Protein AF-A0A2N3B772-F1 (afdb_monomer_lite)

Foldseek 3Di:
DDDDDDDDDDDDDLVRDDPVVNVVVVVVVVVPPDPPPPCPCVVVVVVVVCVVVVHDFDWDWDADPVRDTDTDGPDDDDDPPDPDD

Sequence (85 aa):
MTASEIICTTVYQFPELSDAAKEKARSWYRELGPHDDWWDAVYEDFQRVCEILGIRLKTTPVRLMGGGTRPKPCIWFSGFCSQGD

Structure (mmCIF, N/CA/C/O backbone):
data_AF-A0A2N3B772-F1
#
_entry.id   AF-A0A2N3B772-F1
#
loop_
_atom_site.group_PDB
_atom_site.id
_atom_site.type_symbol
_atom_site.label_atom_id
_atom_site.label_alt_id
_atom_site.label_comp_id
_atom_site.label_asym_id
_atom_site.label_entity_id
_atom_site.label_seq_id
_atom_site.pdbx_PDB_ins_code
_atom_site.Cartn_x
_atom_site.Cartn_y
_atom_site.Cartn_z
_atom_site.occupancy
_atom_site.B_iso_or_equiv
_atom_site.auth_seq_id
_atom_site.auth_comp_id
_atom_site.auth_asym_id
_atom_site.auth_atom_id
_atom_site.pdbx_PDB_model_num
ATOM 1 N N . MET A 1 1 ? -3.823 -38.621 26.243 1.00 48.81 1 MET A N 1
ATOM 2 C CA . MET A 1 1 ? -4.701 -37.696 25.499 1.00 48.81 1 MET A CA 1
ATOM 3 C C . MET A 1 1 ? -4.858 -36.451 26.353 1.00 48.81 1 MET A C 1
ATOM 5 O O . MET A 1 1 ? -5.465 -36.545 27.409 1.00 48.81 1 MET A O 1
ATOM 9 N N . THR A 1 2 ? -4.221 -35.339 25.993 1.00 63.75 2 THR A N 1
ATOM 10 C CA . THR A 1 2 ? -4.405 -34.062 26.699 1.00 63.75 2 THR A CA 1
ATOM 11 C C . THR A 1 2 ? -5.721 -33.444 26.237 1.00 63.75 2 THR A C 1
ATOM 13 O O . THR A 1 2 ? -5.923 -33.269 25.037 1.00 63.75 2 THR A O 1
ATOM 16 N N . ALA A 1 3 ? -6.639 -33.183 27.167 1.00 69.69 3 ALA A N 1
ATOM 17 C CA . ALA A 1 3 ? -7.897 -32.507 26.867 1.00 69.69 3 ALA A CA 1
ATOM 18 C C . ALA A 1 3 ? -7.612 -31.040 26.505 1.00 69.69 3 ALA A C 1
ATOM 20 O O . ALA A 1 3 ? -6.842 -30.376 27.194 1.00 69.69 3 ALA A O 1
ATOM 21 N N . SER A 1 4 ? -8.195 -30.556 25.409 1.00 77.31 4 SER A N 1
ATOM 22 C CA . SER A 1 4 ? -8.140 -29.142 25.029 1.00 77.31 4 SER A CA 1
ATOM 23 C C . SER A 1 4 ? -9.090 -28.341 25.925 1.00 77.31 4 SER A C 1
ATOM 25 O O . SER A 1 4 ? -10.213 -28.776 26.178 1.00 77.31 4 SER A O 1
ATOM 27 N N . GLU A 1 5 ? -8.628 -27.200 26.434 1.00 85.56 5 GLU A N 1
ATOM 28 C CA . GLU A 1 5 ? -9.417 -26.291 27.268 1.00 85.56 5 GLU A CA 1
ATOM 29 C C . GLU A 1 5 ? -10.255 -25.358 26.381 1.00 85.56 5 GLU A C 1
ATOM 31 O O . GLU A 1 5 ? -9.735 -24.742 25.450 1.00 85.56 5 GLU A O 1
ATOM 36 N N . ILE A 1 6 ? -11.562 -25.270 26.647 1.00 86.50 6 ILE A N 1
ATOM 37 C CA . ILE A 1 6 ? -12.481 -24.400 25.904 1.00 86.50 6 ILE A CA 1
ATOM 38 C C . ILE A 1 6 ? -12.648 -23.094 26.683 1.00 86.50 6 ILE A C 1
ATOM 40 O O . ILE A 1 6 ? -13.166 -23.099 27.798 1.00 86.50 6 ILE A O 1
ATOM 44 N N . ILE A 1 7 ? -12.259 -21.974 26.072 1.00 89.25 7 ILE A N 1
ATOM 45 C CA . ILE A 1 7 ? -12.454 -20.628 26.623 1.00 89.25 7 ILE A CA 1
ATOM 46 C C . ILE A 1 7 ? -13.702 -20.017 25.984 1.00 89.25 7 ILE A C 1
ATOM 48 O O . ILE A 1 7 ? -13.811 -19.945 24.762 1.00 89.25 7 ILE A O 1
ATOM 52 N N . CYS A 1 8 ? -14.639 -19.555 26.812 1.00 89.44 8 CYS A N 1
ATOM 53 C CA . CYS A 1 8 ? -15.819 -18.828 26.355 1.00 89.44 8 CYS A CA 1
ATOM 54 C C . CYS A 1 8 ? -15.585 -17.321 26.517 1.00 89.44 8 CYS A C 1
ATOM 56 O O . CYS A 1 8 ? -15.121 -16.872 27.564 1.00 89.44 8 CYS A O 1
ATOM 58 N N . THR A 1 9 ? -15.878 -16.523 25.490 1.00 91.88 9 THR A N 1
ATOM 59 C CA . THR A 1 9 ? -15.716 -15.062 25.527 1.00 91.88 9 THR A CA 1
ATOM 60 C C . THR A 1 9 ? -16.966 -14.394 24.980 1.00 91.88 9 THR A C 1
ATOM 62 O O . THR A 1 9 ? -17.400 -14.686 23.868 1.00 91.88 9 THR A O 1
ATOM 65 N N . THR A 1 10 ? -17.539 -13.483 25.762 1.00 91.06 10 THR A N 1
ATOM 66 C CA . THR A 1 10 ? -18.678 -12.670 25.333 1.00 91.06 10 THR A CA 1
ATOM 67 C C . THR A 1 10 ? -18.200 -11.583 24.377 1.00 91.06 10 THR A C 1
ATOM 69 O O . THR A 1 10 ? -17.312 -10.802 24.717 1.00 91.06 10 THR A O 1
ATOM 72 N N . VAL A 1 11 ? -18.809 -11.519 23.196 1.00 92.94 11 VAL A N 1
ATOM 73 C CA . VAL A 1 11 ? -18.556 -10.486 22.184 1.00 92.94 11 VAL A CA 1
ATOM 74 C C . VAL A 1 11 ? -19.781 -9.589 22.037 1.00 92.94 11 VAL A C 1
ATOM 76 O O . VAL A 1 11 ? -20.904 -10.049 22.223 1.00 92.94 11 VAL A O 1
ATOM 79 N N . TYR A 1 12 ? -19.554 -8.320 21.699 1.00 92.38 12 TYR A N 1
ATOM 80 C CA . TYR A 1 12 ? -20.602 -7.312 21.530 1.00 92.38 12 TYR A CA 1
ATOM 81 C C . TYR A 1 12 ? -20.604 -6.776 20.100 1.00 92.38 12 TYR A C 1
ATOM 83 O O . TYR A 1 12 ? -19.546 -6.545 19.510 1.00 92.38 12 TYR A O 1
ATOM 91 N N . GLN A 1 13 ? -21.796 -6.547 19.560 1.00 92.88 13 GLN A N 1
ATOM 92 C CA . GLN A 1 13 ? -22.005 -5.864 18.290 1.00 92.88 13 GLN A CA 1
ATOM 93 C C . GLN A 1 13 ? -21.832 -4.352 18.462 1.00 92.88 13 GLN A C 1
ATOM 95 O O . GLN A 1 13 ? -22.095 -3.787 19.522 1.00 92.88 13 GLN A O 1
ATOM 100 N N . PHE A 1 14 ? -21.438 -3.660 17.393 1.00 92.56 14 PHE A N 1
ATOM 101 C CA . PHE A 1 14 ? -21.176 -2.218 17.441 1.00 92.56 14 PHE A CA 1
ATOM 102 C C . PHE A 1 14 ? -22.328 -1.362 18.022 1.00 92.56 14 PHE A C 1
ATOM 104 O O . PHE A 1 14 ? -22.039 -0.443 18.793 1.00 92.56 14 PHE A O 1
ATOM 111 N N . PRO A 1 15 ? -23.621 -1.628 17.728 1.00 95.31 15 PRO A N 1
ATOM 112 C CA . PRO A 1 15 ? -24.728 -0.867 18.314 1.00 95.31 15 PRO A CA 1
ATOM 113 C C . PRO A 1 15 ? -24.852 -1.017 19.836 1.00 95.31 15 PRO A C 1
ATOM 115 O O . PRO A 1 15 ? -25.300 -0.075 20.488 1.00 95.31 15 PRO A O 1
ATOM 118 N N . GLU A 1 16 ? -24.421 -2.156 20.386 1.00 95.31 16 GLU A N 1
ATOM 119 C CA . GLU A 1 16 ? -24.497 -2.511 21.813 1.00 95.31 16 GLU A CA 1
ATOM 120 C C . GLU A 1 16 ? -23.410 -1.819 22.651 1.00 95.31 16 GLU A C 1
ATOM 122 O O . GLU A 1 16 ? -23.443 -1.840 23.880 1.00 95.31 16 GLU A O 1
ATOM 127 N N . LEU A 1 17 ? -22.438 -1.187 21.990 1.00 94.50 17 LEU A N 1
ATOM 128 C CA . LEU A 1 17 ? -21.346 -0.472 22.634 1.00 94.50 17 LEU A CA 1
ATOM 129 C C . LEU A 1 17 ? -21.798 0.895 23.173 1.00 94.50 17 LEU A C 1
ATOM 131 O O . LEU A 1 17 ? -22.598 1.605 22.556 1.00 94.50 17 LEU A O 1
ATOM 135 N N . SER A 1 18 ? -21.192 1.315 24.285 1.00 95.56 18 SER A N 1
ATOM 136 C CA . SER A 1 18 ? -21.271 2.704 24.751 1.00 95.56 18 SER A CA 1
ATOM 137 C C . SER A 1 18 ? -20.583 3.658 23.768 1.00 95.56 18 SER A C 1
ATOM 139 O O . SER A 1 18 ? -19.721 3.246 22.991 1.00 95.56 18 SER A O 1
ATOM 141 N N . ASP A 1 19 ? -20.903 4.951 23.816 1.00 95.56 19 ASP A N 1
ATOM 142 C CA . ASP A 1 19 ? -20.330 5.930 22.878 1.00 95.56 19 ASP A CA 1
ATOM 143 C C . ASP A 1 19 ? -18.798 6.017 22.957 1.00 95.56 19 ASP A C 1
ATOM 145 O O . ASP A 1 19 ? -18.124 6.084 21.928 1.00 95.56 19 ASP A O 1
ATOM 149 N N . ALA A 1 20 ? -18.234 5.911 24.164 1.00 95.69 20 ALA A N 1
ATOM 150 C CA . ALA A 1 20 ? -16.787 5.852 24.366 1.00 95.69 20 ALA A CA 1
ATOM 151 C C . ALA A 1 20 ? -16.166 4.581 23.754 1.00 95.69 20 ALA A C 1
ATOM 153 O O . ALA A 1 20 ? -15.105 4.641 23.131 1.00 95.69 20 ALA A O 1
ATOM 154 N N . ALA A 1 21 ? -16.835 3.430 23.888 1.00 94.31 21 ALA A N 1
ATOM 155 C CA . ALA A 1 21 ? -16.381 2.179 23.286 1.00 94.31 21 ALA A CA 1
ATOM 156 C C . ALA A 1 21 ? -16.489 2.210 21.753 1.00 94.31 21 ALA A C 1
ATOM 158 O O . ALA A 1 21 ? -15.590 1.720 21.071 1.00 94.31 21 ALA A O 1
ATOM 159 N N . LYS A 1 22 ? -17.529 2.851 21.204 1.00 95.88 22 LYS A N 1
ATOM 160 C CA . LYS A 1 22 ? -17.667 3.094 19.761 1.00 95.88 22 LYS A CA 1
ATOM 161 C C . LYS A 1 22 ? -16.536 3.966 19.228 1.00 95.88 22 LYS A C 1
ATOM 163 O O . LYS A 1 22 ? -15.993 3.660 18.170 1.00 95.88 22 LYS A O 1
ATOM 168 N N . GLU A 1 23 ? -16.157 5.022 19.949 1.00 95.00 23 GLU A N 1
ATOM 169 C CA . GLU A 1 23 ? -15.039 5.874 19.530 1.00 95.00 23 GLU A CA 1
ATOM 170 C C . GLU A 1 23 ? -13.715 5.115 19.542 1.00 95.00 23 GLU A C 1
ATOM 172 O O . GLU A 1 23 ? -12.971 5.160 18.564 1.00 95.00 23 GLU A O 1
ATOM 177 N N . LYS A 1 24 ? -13.468 4.322 20.589 1.00 93.00 24 LYS A N 1
ATOM 178 C CA . LYS A 1 24 ? -12.286 3.459 20.660 1.00 93.00 24 LYS A CA 1
ATOM 179 C C . LYS A 1 24 ? -12.252 2.428 19.528 1.00 93.00 24 LYS A C 1
ATOM 181 O O . LYS A 1 24 ? -11.206 2.251 18.913 1.00 93.00 24 LYS A O 1
ATOM 186 N N . ALA A 1 25 ? -13.382 1.793 19.211 1.00 90.75 25 ALA A N 1
ATOM 187 C CA . ALA A 1 25 ? -13.487 0.849 18.097 1.00 90.75 25 ALA A CA 1
ATOM 188 C C . ALA A 1 25 ? -13.209 1.522 16.740 1.00 90.75 25 ALA A C 1
ATOM 190 O O . ALA A 1 25 ? -12.489 0.966 15.914 1.00 90.75 25 ALA A O 1
ATOM 191 N N . ARG A 1 26 ? -13.711 2.747 16.524 1.00 91.56 26 ARG A N 1
ATOM 192 C CA . ARG A 1 26 ? -13.411 3.542 15.321 1.00 91.56 26 ARG A CA 1
ATOM 193 C C . ARG A 1 26 ? -11.954 3.990 15.254 1.00 91.56 26 ARG A C 1
ATOM 195 O O . ARG A 1 26 ? -11.408 4.049 14.159 1.00 91.56 26 ARG A O 1
ATOM 202 N N . SER A 1 27 ? -11.345 4.377 16.377 1.00 90.31 27 SER A N 1
ATOM 203 C CA . SER A 1 27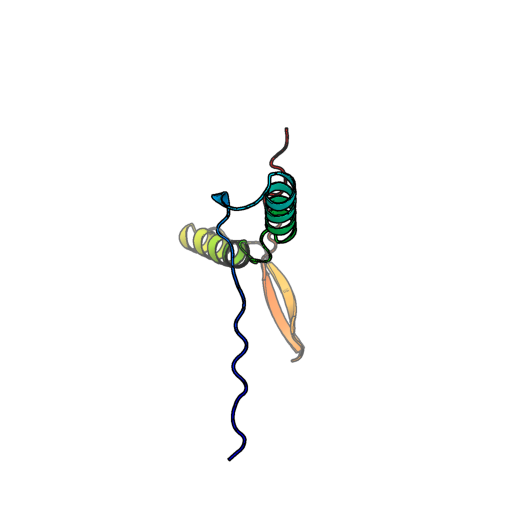 ? -9.916 4.732 16.430 1.00 90.31 27 SER A CA 1
ATOM 204 C C . SER A 1 27 ? -9.067 3.530 16.049 1.00 90.31 27 SER A C 1
ATOM 206 O O . SER A 1 27 ? -8.292 3.610 15.107 1.00 90.31 27 SER A O 1
ATOM 208 N N . TRP A 1 28 ? -9.326 2.384 16.681 1.00 87.50 28 TRP A N 1
ATOM 209 C CA . TRP A 1 28 ? -8.646 1.127 16.385 1.00 87.50 28 TRP A CA 1
ATOM 210 C C . TRP A 1 28 ? -8.788 0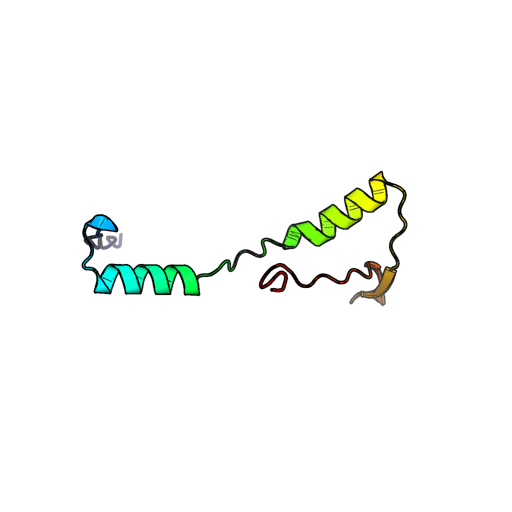.720 14.913 1.00 87.50 28 TRP A C 1
ATOM 212 O O . TRP A 1 28 ? -7.795 0.398 14.274 1.00 87.50 28 TRP A O 1
ATOM 222 N N . TYR A 1 29 ? -9.994 0.810 14.342 1.00 83.31 29 TYR A N 1
ATOM 223 C CA . TYR A 1 29 ? -10.220 0.517 12.922 1.00 83.31 29 TYR A CA 1
ATOM 224 C C . TYR A 1 29 ? -9.451 1.463 11.983 1.00 83.31 29 TYR A C 1
ATOM 226 O O . TYR A 1 29 ? -8.938 1.028 10.958 1.00 83.31 29 TYR A O 1
ATOM 234 N N . ARG A 1 30 ? -9.353 2.755 12.326 1.00 81.94 30 ARG A N 1
ATOM 235 C CA . ARG A 1 30 ? -8.586 3.746 11.550 1.00 81.94 30 ARG A CA 1
ATOM 236 C C . ARG A 1 30 ? -7.076 3.551 11.675 1.00 81.94 30 ARG A C 1
ATOM 238 O O . ARG A 1 30 ? -6.362 3.752 10.701 1.00 81.94 30 ARG A O 1
ATOM 245 N N . GLU A 1 31 ? -6.596 3.185 12.860 1.00 78.94 31 GLU A N 1
ATOM 246 C CA . GLU A 1 31 ? -5.182 2.896 13.133 1.00 78.94 31 GLU A CA 1
ATOM 247 C C . GLU A 1 31 ? -4.727 1.594 12.470 1.00 78.94 31 GLU A C 1
ATOM 249 O O . GLU A 1 31 ? -3.599 1.510 11.998 1.00 78.94 31 GLU A O 1
ATOM 254 N N . LEU A 1 32 ? -5.630 0.619 12.342 1.00 69.19 32 LEU A N 1
ATOM 255 C CA . LEU A 1 32 ? -5.482 -0.549 11.471 1.00 69.19 32 LEU A CA 1
ATOM 256 C C . LEU A 1 32 ? -5.602 -0.217 9.975 1.00 69.19 32 LEU A C 1
ATOM 258 O O . LEU A 1 32 ? -5.770 -1.137 9.172 1.00 69.19 3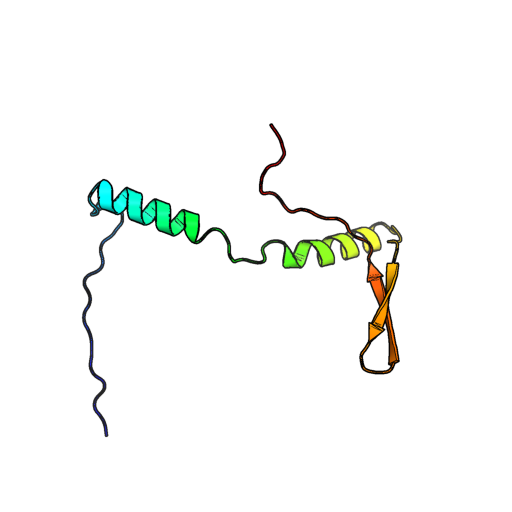2 LEU A O 1
ATOM 262 N N . GLY A 1 33 ? -5.556 1.072 9.606 1.00 63.31 33 GLY A N 1
ATOM 263 C CA . GLY A 1 33 ? -5.593 1.553 8.228 1.00 63.31 33 GLY A CA 1
ATOM 264 C C . GLY A 1 33 ? -4.748 0.670 7.310 1.00 63.31 33 GLY A C 1
ATOM 265 O O . GLY A 1 33 ? -3.740 0.129 7.763 1.00 63.31 33 GLY A O 1
ATOM 266 N N . PRO A 1 34 ? -5.192 0.477 6.056 1.00 60.38 34 PRO A N 1
ATOM 267 C CA . PRO A 1 34 ? -4.895 -0.700 5.255 1.00 60.38 34 PRO A CA 1
ATOM 268 C C . PRO A 1 34 ? -3.404 -1.020 5.288 1.00 60.38 34 PRO A C 1
ATOM 270 O O . PRO A 1 34 ? -2.596 -0.402 4.604 1.00 60.38 34 PRO A O 1
ATOM 273 N N . HIS A 1 35 ? -3.076 -2.028 6.095 1.00 58.75 35 HIS A N 1
ATOM 274 C CA . HIS A 1 35 ? -1.854 -2.808 5.961 1.00 58.75 35 HIS A CA 1
ATOM 275 C C . HIS A 1 35 ? -1.899 -3.692 4.711 1.00 58.75 35 HIS A C 1
ATOM 277 O O . HIS A 1 35 ? -0.985 -4.476 4.488 1.00 58.75 35 HIS A O 1
ATOM 283 N N . ASP A 1 36 ? -2.964 -3.583 3.917 1.00 60.12 36 ASP A N 1
ATOM 284 C CA . ASP A 1 36 ? -2.987 -4.120 2.580 1.00 60.12 36 ASP A CA 1
ATOM 285 C C . ASP A 1 36 ? -2.035 -3.302 1.730 1.00 60.12 36 ASP A C 1
ATOM 287 O O . ASP A 1 36 ? -2.208 -2.091 1.555 1.00 60.12 36 ASP A O 1
ATOM 291 N N . ASP A 1 37 ? -1.074 -4.002 1.148 1.00 67.62 37 ASP A N 1
ATOM 292 C CA . ASP A 1 37 ? -0.335 -3.601 -0.031 1.00 67.62 37 ASP A CA 1
ATOM 293 C C . ASP A 1 37 ? -1.304 -3.448 -1.225 1.00 67.62 37 ASP A C 1
ATOM 295 O O . ASP A 1 37 ? -1.171 -4.067 -2.275 1.00 67.62 37 ASP A O 1
ATOM 299 N N . TRP A 1 38 ? -2.339 -2.617 -1.074 1.00 73.62 38 TRP A N 1
ATOM 300 C CA . TRP A 1 38 ? -3.406 -2.387 -2.045 1.00 73.62 38 TRP A CA 1
ATOM 301 C C . TRP A 1 38 ? -2.844 -1.897 -3.382 1.00 73.62 38 TRP A C 1
ATOM 303 O O . TRP A 1 38 ? -3.481 -2.030 -4.425 1.00 73.62 38 TRP A O 1
ATOM 313 N N . TRP A 1 39 ? -1.640 -1.322 -3.348 1.00 77.56 39 TRP A N 1
ATOM 314 C CA . TRP A 1 39 ? -0.899 -0.862 -4.508 1.00 77.56 39 TRP A CA 1
ATOM 315 C C . TRP A 1 39 ? 0.029 -1.913 -5.127 1.00 77.56 39 TRP A C 1
ATOM 317 O O . TRP A 1 39 ? 0.689 -1.591 -6.115 1.00 77.56 39 TRP A O 1
ATOM 327 N N . ASP A 1 40 ? 0.137 -3.131 -4.587 1.00 77.75 40 ASP A N 1
ATOM 328 C CA . ASP A 1 40 ? 1.127 -4.115 -5.054 1.00 77.75 40 ASP A CA 1
ATOM 329 C C . ASP A 1 40 ? 0.948 -4.434 -6.538 1.00 77.75 40 ASP A C 1
ATOM 331 O O . ASP A 1 40 ? 1.918 -4.458 -7.301 1.00 77.75 40 ASP A O 1
ATOM 335 N N . ALA A 1 41 ? -0.304 -4.564 -6.977 1.00 85.69 41 ALA A N 1
ATOM 336 C CA . ALA A 1 41 ? -0.634 -4.814 -8.375 1.00 85.69 41 ALA A CA 1
ATOM 337 C C . ALA A 1 41 ? -0.427 -3.587 -9.286 1.00 85.69 41 ALA A C 1
ATOM 339 O O . ALA A 1 41 ? -0.245 -3.744 -10.490 1.00 85.69 41 ALA A O 1
ATOM 340 N N . VAL A 1 42 ? -0.390 -2.359 -8.749 1.00 88.56 42 VAL A N 1
ATOM 341 C CA . VAL A 1 42 ? -0.381 -1.117 -9.554 1.00 88.56 42 VAL A CA 1
ATOM 342 C C . VAL A 1 42 ? 0.836 -1.047 -10.476 1.00 88.56 42 VAL A C 1
ATOM 344 O O . VAL A 1 42 ? 0.728 -0.623 -11.629 1.00 88.56 42 VAL A O 1
ATOM 347 N N . TYR A 1 43 ? 2.004 -1.480 -9.997 1.00 88.25 43 TYR A N 1
ATOM 348 C CA . TYR A 1 43 ? 3.221 -1.482 -10.810 1.00 88.25 43 TYR A CA 1
ATOM 349 C C . TYR A 1 43 ? 3.188 -2.536 -11.921 1.00 88.25 43 TYR A C 1
ATOM 351 O O . TYR A 1 43 ? 3.756 -2.297 -12.990 1.00 88.25 43 TYR A O 1
ATOM 359 N N . GLU A 1 44 ? 2.580 -3.697 -11.673 1.00 90.12 44 GLU A N 1
ATOM 360 C CA . GLU A 1 44 ? 2.438 -4.773 -12.659 1.00 90.12 44 GLU A CA 1
ATOM 361 C C . GLU A 1 44 ? 1.409 -4.395 -13.729 1.00 90.12 44 GLU A C 1
ATOM 363 O O . GLU A 1 44 ? 1.719 -4.427 -14.923 1.00 90.12 44 GLU A O 1
ATOM 368 N N . ASP A 1 45 ? 0.241 -3.914 -13.306 1.00 92.75 45 ASP A N 1
ATOM 369 C CA . ASP A 1 45 ? -0.830 -3.475 -14.197 1.00 92.75 45 ASP A CA 1
ATOM 370 C C . ASP A 1 45 ? -0.380 -2.325 -15.096 1.00 92.75 45 ASP A C 1
ATOM 372 O O . ASP A 1 45 ? -0.601 -2.355 -16.307 1.00 92.75 45 ASP A O 1
ATOM 376 N N . PHE A 1 46 ? 0.319 -1.329 -14.546 1.00 92.12 46 PHE A N 1
ATOM 377 C CA . PHE A 1 46 ? 0.835 -0.220 -15.346 1.00 92.12 46 PHE A CA 1
ATOM 378 C C . PHE A 1 46 ? 1.801 -0.699 -16.439 1.00 92.12 46 PHE A C 1
ATOM 380 O O . PHE A 1 46 ? 1.712 -0.258 -17.587 1.00 92.12 46 PHE A O 1
ATOM 387 N N . GLN A 1 47 ? 2.696 -1.639 -16.115 1.00 93.12 47 GLN A N 1
ATOM 388 C CA . GLN A 1 47 ? 3.585 -2.244 -17.111 1.00 93.12 47 GLN A CA 1
ATOM 389 C C . GLN A 1 47 ? 2.796 -2.979 -18.193 1.00 93.12 47 GLN A C 1
ATOM 391 O O . GLN A 1 47 ? 3.085 -2.806 -19.379 1.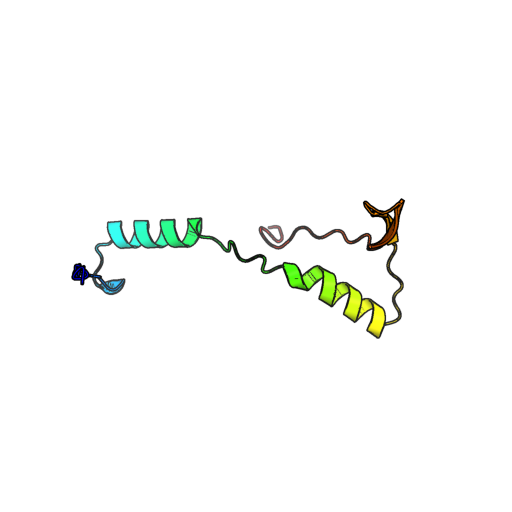00 93.12 47 GLN A O 1
ATOM 396 N N . ARG A 1 48 ? 1.782 -3.755 -17.796 1.00 94.81 48 ARG A N 1
ATOM 397 C CA . ARG A 1 48 ? 0.938 -4.513 -18.719 1.00 94.81 48 ARG A CA 1
ATOM 398 C C . ARG A 1 48 ? 0.151 -3.601 -19.657 1.00 94.81 48 ARG A C 1
ATOM 400 O O . ARG A 1 48 ? 0.090 -3.858 -20.857 1.00 94.81 48 ARG A O 1
ATOM 407 N N . VAL A 1 49 ? -0.406 -2.510 -19.140 1.00 95.94 49 VAL A N 1
ATOM 408 C CA . VAL A 1 49 ? -1.098 -1.492 -19.941 1.00 95.94 49 VAL A CA 1
ATOM 409 C C . VAL A 1 49 ? -0.135 -0.834 -20.927 1.00 95.94 49 VAL A C 1
ATOM 411 O O . VAL A 1 49 ? -0.463 -0.715 -22.106 1.00 95.94 49 VAL A O 1
ATOM 414 N N . CYS A 1 50 ? 1.072 -0.455 -20.495 1.00 95.31 50 CYS A N 1
ATOM 415 C CA . CYS A 1 50 ? 2.080 0.087 -21.403 1.00 95.31 50 CYS A CA 1
ATOM 416 C C . CYS A 1 50 ? 2.437 -0.894 -22.525 1.00 95.31 50 CYS A C 1
ATOM 418 O O . CYS A 1 50 ? 2.529 -0.478 -23.676 1.00 95.31 50 CYS A O 1
ATOM 420 N N . GLU A 1 51 ? 2.582 -2.184 -22.222 1.00 94.69 51 GLU A N 1
ATOM 421 C CA . GLU A 1 51 ? 2.830 -3.222 -23.227 1.00 94.69 51 GLU A CA 1
ATOM 422 C C . GLU A 1 51 ? 1.690 -3.311 -24.252 1.00 94.69 51 GLU A C 1
ATOM 424 O O . GLU A 1 51 ? 1.950 -3.278 -25.455 1.00 94.69 51 GLU A O 1
ATOM 429 N N . ILE A 1 52 ? 0.435 -3.346 -23.788 1.00 97.06 52 ILE A N 1
ATOM 430 C CA . ILE A 1 52 ? -0.760 -3.374 -24.649 1.00 97.06 52 ILE A CA 1
ATOM 431 C C . ILE A 1 52 ? -0.807 -2.145 -25.566 1.00 97.06 52 ILE A C 1
ATOM 433 O O . ILE A 1 52 ? -1.160 -2.254 -26.738 1.00 97.06 52 ILE A O 1
ATOM 437 N N . LEU A 1 53 ? -0.424 -0.978 -25.046 1.00 97.12 53 LEU A N 1
ATOM 438 C CA . LEU A 1 53 ? -0.409 0.283 -25.787 1.00 97.12 53 LEU A CA 1
ATOM 439 C C . LEU A 1 53 ? 0.852 0.479 -26.650 1.00 97.12 53 LEU A C 1
ATOM 441 O O . LEU A 1 53 ? 0.954 1.482 -27.354 1.00 97.12 53 LEU A O 1
ATOM 445 N N . GLY A 1 54 ? 1.830 -0.431 -26.595 1.00 95.94 54 GLY A N 1
ATOM 446 C CA . GLY A 1 54 ? 3.113 -0.282 -27.291 1.00 95.94 54 GLY A CA 1
ATOM 447 C C . GLY A 1 54 ? 4.031 0.803 -26.705 1.00 95.94 54 GLY A C 1
ATOM 448 O O . GLY A 1 54 ? 4.969 1.254 -27.365 1.00 95.94 54 GLY A O 1
ATOM 449 N N . ILE A 1 55 ? 3.789 1.230 -25.464 1.00 96.19 55 ILE A N 1
ATOM 450 C CA . ILE A 1 55 ? 4.596 2.214 -24.739 1.00 96.19 55 ILE A CA 1
ATOM 451 C C . ILE A 1 55 ? 5.816 1.515 -24.134 1.00 96.19 55 ILE A C 1
ATOM 453 O O . ILE A 1 55 ? 5.705 0.631 -23.285 1.00 96.19 55 ILE A O 1
ATOM 457 N N . ARG A 1 56 ? 7.016 1.948 -24.529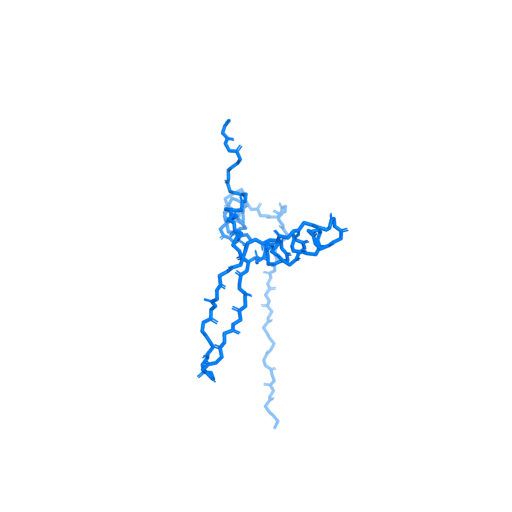 1.00 94.44 56 ARG A N 1
ATOM 458 C CA . ARG A 1 56 ? 8.268 1.427 -23.970 1.00 94.44 56 ARG A CA 1
ATOM 459 C C . ARG A 1 56 ? 8.655 2.181 -22.702 1.00 94.44 56 ARG A C 1
ATOM 461 O O . ARG A 1 56 ? 9.043 3.346 -22.760 1.00 94.44 56 ARG A O 1
ATOM 468 N N . LEU A 1 57 ? 8.621 1.492 -21.565 1.00 93.31 57 LEU A N 1
ATOM 469 C CA . LEU A 1 57 ? 9.074 2.049 -20.293 1.00 93.31 57 LEU A CA 1
ATOM 470 C C . LEU A 1 57 ? 10.599 2.178 -20.239 1.00 93.31 57 LEU A C 1
ATOM 472 O O . LEU A 1 57 ? 11.340 1.302 -20.690 1.00 93.31 57 LEU A O 1
ATOM 476 N N . LYS A 1 58 ? 11.076 3.266 -19.626 1.00 94.69 58 LYS A N 1
ATOM 477 C CA . LYS A 1 58 ? 12.487 3.407 -19.259 1.00 94.69 58 LYS A CA 1
ATOM 478 C C . LYS A 1 58 ? 12.822 2.376 -18.182 1.00 94.69 58 LYS A C 1
ATOM 480 O O . LYS A 1 58 ? 12.093 2.253 -17.201 1.00 94.69 58 LYS A O 1
ATOM 485 N N . THR A 1 59 ? 13.945 1.681 -18.338 1.00 94.31 59 THR A N 1
ATOM 486 C CA . THR A 1 59 ? 14.422 0.683 -17.372 1.00 94.31 59 THR A CA 1
ATOM 487 C C . THR A 1 59 ? 15.848 0.975 -16.927 1.00 94.31 59 THR A C 1
ATOM 489 O O . THR A 1 59 ? 16.660 1.438 -17.727 1.00 94.31 59 THR A O 1
ATOM 492 N N . THR A 1 60 ? 16.177 0.639 -15.682 1.00 93.25 60 THR A N 1
ATOM 493 C CA . THR A 1 60 ? 17.548 0.651 -15.155 1.00 93.25 60 THR A CA 1
ATOM 494 C C . THR A 1 60 ? 18.018 -0.779 -14.865 1.00 93.25 60 THR A C 1
ATOM 496 O O . THR A 1 60 ? 17.208 -1.592 -14.407 1.00 93.25 60 THR A O 1
ATOM 499 N N . PRO A 1 61 ? 19.284 -1.142 -15.135 1.00 92.38 61 PRO A N 1
ATOM 500 C CA . PRO A 1 61 ? 19.797 -2.460 -14.784 1.00 92.38 61 PRO A CA 1
ATOM 501 C C . PRO A 1 61 ? 19.955 -2.597 -13.264 1.00 92.38 61 PRO A C 1
ATOM 503 O O . PRO A 1 61 ? 20.604 -1.780 -12.614 1.00 92.38 61 PRO A O 1
ATOM 506 N N . VAL A 1 62 ? 19.407 -3.671 -12.698 1.00 92.25 62 VAL A N 1
ATOM 507 C CA . VAL A 1 62 ? 19.589 -4.054 -11.291 1.00 92.25 62 VAL A CA 1
ATOM 508 C C . VAL A 1 62 ? 20.427 -5.323 -11.233 1.00 92.25 62 VAL A C 1
ATOM 510 O O . VAL A 1 62 ? 20.111 -6.300 -11.912 1.00 92.25 62 VAL A O 1
ATOM 513 N N . ARG A 1 63 ? 21.502 -5.305 -10.438 1.00 94.12 63 ARG A N 1
ATOM 514 C CA . ARG A 1 63 ? 22.383 -6.465 -10.239 1.00 94.12 63 ARG A CA 1
ATOM 515 C C . ARG A 1 63 ? 21.672 -7.538 -9.420 1.00 94.12 63 ARG A C 1
ATOM 517 O O . ARG A 1 63 ? 21.062 -7.238 -8.398 1.00 94.12 63 ARG A O 1
ATOM 524 N N . LEU A 1 64 ? 21.773 -8.780 -9.869 1.00 91.38 64 LEU A N 1
ATOM 5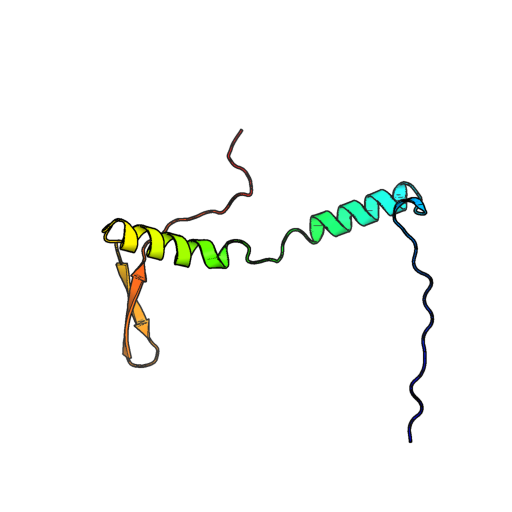25 C CA . LEU A 1 64 ? 21.286 -9.960 -9.166 1.00 91.38 64 LEU A CA 1
ATOM 526 C C . LEU A 1 64 ? 22.436 -10.607 -8.389 1.00 91.38 64 LEU A C 1
ATOM 528 O O . LEU A 1 64 ? 23.597 -10.490 -8.783 1.00 91.38 64 LEU A O 1
ATOM 532 N N . MET A 1 65 ? 22.113 -11.344 -7.322 1.00 87.44 65 MET A N 1
ATOM 533 C CA . MET A 1 65 ? 23.118 -12.034 -6.496 1.00 87.44 65 MET A CA 1
ATOM 534 C C . MET A 1 65 ? 23.992 -13.011 -7.306 1.00 87.44 65 MET A C 1
ATOM 536 O O . MET A 1 65 ? 25.146 -13.228 -6.965 1.00 87.44 65 MET A O 1
ATOM 540 N N . GLY A 1 66 ? 23.474 -13.542 -8.419 1.00 90.56 66 GLY A N 1
ATOM 541 C CA . GLY A 1 66 ? 24.205 -14.410 -9.351 1.00 90.56 66 GLY A CA 1
ATOM 542 C C . GLY A 1 66 ? 25.052 -13.688 -10.410 1.00 90.56 66 GLY A C 1
ATOM 543 O O . GLY A 1 66 ? 25.390 -14.297 -11.417 1.00 90.56 66 GLY A O 1
ATOM 544 N N . GLY A 1 67 ? 25.337 -12.390 -10.260 1.00 88.56 67 GLY A N 1
ATOM 545 C CA . GLY A 1 67 ? 26.202 -11.630 -11.177 1.00 88.56 67 GLY A CA 1
ATOM 546 C C . GLY A 1 67 ? 25.538 -11.139 -12.473 1.00 88.56 67 GLY A C 1
ATOM 547 O O . GLY A 1 67 ? 26.123 -10.327 -13.186 1.00 88.56 67 GLY A O 1
ATOM 548 N N . GLY A 1 68 ? 24.308 -11.572 -12.765 1.00 91.62 68 GLY A N 1
ATOM 549 C CA . GLY A 1 68 ? 23.500 -11.059 -13.876 1.00 91.62 68 GLY A CA 1
ATOM 550 C C . GLY A 1 68 ? 22.830 -9.713 -13.578 1.00 91.62 68 GLY A C 1
ATOM 551 O O . GLY A 1 68 ? 22.845 -9.220 -12.447 1.00 91.62 68 GLY A O 1
ATOM 552 N N . THR A 1 69 ? 22.193 -9.125 -14.591 1.00 92.94 69 THR A N 1
ATOM 553 C CA . THR A 1 69 ? 21.362 -7.924 -14.439 1.00 92.94 69 THR A CA 1
ATOM 554 C C . THR A 1 69 ? 19.938 -8.173 -14.927 1.00 92.94 69 THR A C 1
ATOM 556 O O . THR A 1 69 ? 19.712 -8.930 -15.867 1.00 92.94 69 THR A O 1
ATOM 559 N N . ARG A 1 70 ? 18.964 -7.527 -14.280 1.00 91.25 70 ARG A N 1
ATOM 560 C CA . ARG A 1 70 ? 17.561 -7.492 -14.716 1.00 91.25 70 ARG A CA 1
ATOM 561 C C . ARG A 1 70 ? 17.138 -6.046 -14.987 1.00 91.25 70 ARG A C 1
ATOM 563 O O . ARG A 1 70 ? 17.498 -5.175 -14.190 1.00 91.25 70 ARG A O 1
ATOM 570 N N . PRO A 1 71 ? 16.365 -5.758 -16.049 1.00 89.94 71 PRO A N 1
ATOM 571 C CA . PRO A 1 71 ? 15.758 -4.444 -16.221 1.00 89.94 71 PRO A CA 1
ATOM 572 C C . PRO A 1 71 ? 14.684 -4.210 -15.148 1.00 89.94 71 PRO A C 1
ATOM 574 O O . PRO A 1 71 ? 13.762 -5.010 -14.990 1.00 89.94 71 PRO A O 1
ATOM 577 N N . LYS A 1 72 ? 14.798 -3.108 -14.403 1.00 90.44 72 LYS A N 1
ATOM 578 C CA . LYS A 1 72 ? 13.762 -2.613 -13.487 1.00 90.44 72 LYS A CA 1
ATOM 579 C C . LYS A 1 72 ? 13.115 -1.365 -14.096 1.00 90.44 72 LYS A C 1
ATOM 581 O O . LYS A 1 72 ? 13.856 -0.434 -14.421 1.00 90.44 72 LYS A O 1
ATOM 586 N N . PRO A 1 73 ? 11.783 -1.313 -14.252 1.00 91.25 73 PRO A N 1
ATOM 587 C CA . PRO A 1 73 ? 11.100 -0.139 -14.785 1.00 91.25 73 PRO A CA 1
ATOM 588 C C . PRO A 1 73 ? 11.270 1.071 -13.856 1.00 91.25 73 PRO A C 1
ATOM 590 O O . PRO A 1 73 ? 11.253 0.950 -12.630 1.00 91.25 73 PRO A O 1
ATOM 593 N N . CYS A 1 74 ? 11.460 2.246 -14.447 1.00 92.25 74 CYS A N 1
ATOM 594 C CA . CYS A 1 74 ? 11.589 3.518 -13.744 1.00 92.25 74 CYS A CA 1
ATOM 595 C C . CYS A 1 74 ? 10.206 4.166 -13.584 1.00 92.25 74 CYS A C 1
ATOM 597 O O . CYS A 1 74 ? 9.859 5.069 -14.342 1.00 92.25 74 CYS A O 1
ATOM 599 N N . ILE A 1 75 ? 9.421 3.679 -12.623 1.00 90.25 75 ILE A N 1
ATOM 600 C CA . ILE A 1 75 ? 8.071 4.171 -12.309 1.00 90.25 75 ILE A CA 1
ATOM 601 C C . ILE A 1 75 ? 8.130 4.947 -10.989 1.00 90.25 75 ILE A C 1
ATOM 603 O O . ILE A 1 75 ? 8.711 4.458 -10.021 1.00 90.25 75 ILE A O 1
ATOM 607 N N . TRP A 1 76 ? 7.533 6.139 -10.955 1.00 87.62 76 TRP A N 1
ATOM 608 C CA . TRP A 1 76 ? 7.415 6.973 -9.757 1.00 87.62 76 TRP A CA 1
ATOM 609 C C . TRP A 1 76 ? 5.944 7.055 -9.355 1.00 87.62 76 TRP A C 1
ATOM 611 O O . TRP A 1 76 ? 5.135 7.598 -10.102 1.00 87.62 76 TRP A O 1
ATOM 621 N N . PHE A 1 77 ? 5.606 6.496 -8.195 1.00 83.31 77 PHE A N 1
ATOM 622 C CA . PHE A 1 77 ? 4.246 6.445 -7.667 1.00 83.31 77 PHE A CA 1
ATOM 623 C C . PHE A 1 77 ? 4.277 6.681 -6.153 1.00 83.31 77 PHE A C 1
ATOM 625 O O . PHE A 1 77 ? 5.136 6.134 -5.465 1.00 83.31 77 PHE A O 1
ATOM 632 N N . SER A 1 78 ? 3.366 7.511 -5.644 1.00 76.94 78 SER A N 1
ATOM 633 C CA . SER A 1 78 ? 3.318 7.933 -4.234 1.00 76.94 78 SER A CA 1
ATOM 634 C C . SER A 1 78 ? 2.068 7.462 -3.484 1.00 76.94 78 SER A C 1
ATOM 636 O O . SER A 1 78 ? 1.879 7.840 -2.331 1.00 76.94 78 SER A O 1
ATOM 638 N N . GLY A 1 79 ? 1.205 6.655 -4.112 1.00 76.88 79 GLY A N 1
ATOM 639 C CA . GLY A 1 79 ? -0.070 6.254 -3.515 1.00 76.88 79 GLY A CA 1
ATOM 640 C C . GLY A 1 79 ? -1.077 7.403 -3.403 1.00 76.88 79 GLY A C 1
ATOM 641 O O . GLY A 1 79 ? -0.880 8.494 -3.940 1.00 76.88 79 GLY A O 1
ATOM 642 N N . PHE A 1 80 ? -2.169 7.140 -2.683 1.00 68.06 80 PHE A N 1
ATOM 643 C CA . PHE A 1 80 ? -3.226 8.108 -2.397 1.00 68.06 80 PHE A CA 1
ATOM 644 C C . PHE A 1 80 ? -3.408 8.239 -0.878 1.00 68.06 80 PHE A C 1
ATOM 646 O O . PHE A 1 80 ? -4.231 7.543 -0.294 1.00 68.06 80 PHE A O 1
ATOM 653 N N . CYS A 1 81 ? -2.628 9.104 -0.220 1.00 56.22 81 CYS A N 1
ATOM 654 C CA . CYS A 1 81 ? -2.892 9.497 1.180 1.00 56.22 81 CYS A CA 1
ATOM 655 C C . CYS A 1 81 ? -3.314 10.970 1.335 1.00 56.22 81 CYS A C 1
ATOM 657 O O . CYS A 1 81 ? -3.781 11.376 2.394 1.00 56.22 81 CYS A O 1
ATOM 659 N N . SER A 1 82 ? -3.210 11.748 0.259 1.00 56.31 82 SER A N 1
ATOM 660 C CA . SER A 1 82 ? -3.827 13.057 0.049 1.00 56.31 82 SER A CA 1
ATOM 661 C C . SER A 1 82 ? -3.660 13.371 -1.440 1.00 56.31 82 SER A C 1
ATOM 663 O O . SER A 1 82 ? -2.534 13.379 -1.937 1.00 56.31 82 SER A O 1
ATOM 665 N N . GLN A 1 83 ? -4.755 13.562 -2.179 1.00 58.09 83 GLN A N 1
ATOM 666 C CA . GLN A 1 83 ? -4.705 14.065 -3.560 1.00 58.09 83 GLN A CA 1
ATOM 667 C C . GLN A 1 83 ? -4.796 15.599 -3.571 1.00 58.09 83 GLN A C 1
ATOM 669 O O . GLN A 1 83 ? -5.530 16.161 -4.372 1.00 58.09 83 GLN A O 1
ATOM 674 N N . GLY A 1 84 ? -4.055 16.265 -2.677 1.00 58.25 84 GLY A N 1
ATOM 675 C CA . GLY A 1 84 ? -4.092 17.721 -2.541 1.00 58.25 84 GLY A CA 1
ATOM 676 C C . GLY A 1 84 ? -5.415 18.249 -1.980 1.00 58.25 84 GLY A C 1
ATOM 677 O O . GLY A 1 84 ? -6.437 17.561 -1.995 1.00 58.25 84 GLY A O 1
ATOM 678 N N . ASP A 1 85 ? -5.353 19.469 -1.455 1.00 52.69 85 ASP A N 1
ATOM 679 C CA . ASP A 1 85 ? -6.520 20.351 -1.360 1.00 52.69 85 ASP A CA 1
ATOM 680 C C . ASP A 1 85 ? -6.859 20.911 -2.754 1.00 52.69 85 ASP A C 1
ATOM 682 O O . ASP A 1 85 ? -5.906 21.123 -3.549 1.00 52.69 85 ASP A O 1
#

Secondary structure (DSSP, 8-state):
-PPPPPPP-----GGGS-HHHHHHHHHHHHHTTT-S-TTTTHHHHHHHHHHHTT----EEEEE-TTS-EEEEE------SS----

pLDDT: mean 85.12, std 12.61, range [48.81, 97.12]

Radius of gyration: 23.9 Å; chains: 1; bounding box: 51×58×55 Å